Protein AF-A6EGJ3-F1 (afdb_monomer)

Solvent-accessible surface area (backbone atoms only — not comparable to full-atom values): 9079 Å² total; per-residue (Å²): 114,70,72,58,55,55,53,52,54,53,56,60,64,69,66,69,73,71,78,78,77,76,52,46,77,46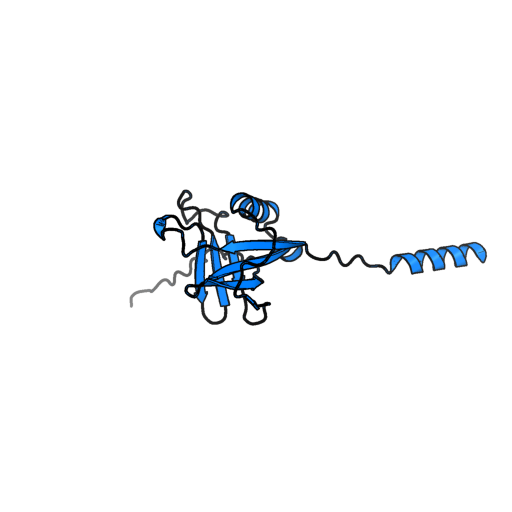,36,33,72,45,66,65,77,88,44,56,80,94,74,48,48,64,48,78,49,74,55,98,77,32,40,37,40,40,31,46,53,92,91,49,74,93,86,56,94,86,66,68,55,32,31,40,28,52,80,87,44,60,74,48,79,35,82,54,85,74,97,66,78,60,50,52,69,73,53,50,53,51,48,52,72,73,38,60,90,47,41,65,73,49,33,44,37,32,44,32,33,58,43,98,87,64,29,29,42,33,32,37,42,37,76,46,82,80,71,75,82,74,84,83,74,78,86,80,76,83,130

Nearest PDB structures (foldseek):
  1kvd-assembly1_B  TM=2.556E-01  e=1.662E+00  Millerozyma farinosa
  5itu-assembly3_C  TM=3.620E-01  e=6.207E+00  Homo sapiens

Mean predicted aligned error: 11.36 Å

pLDDT: mean 79.32, std 15.09, range [44.97, 97.25]

Radius of gyration: 22.49 Å; Cα contacts (8 Å, |Δi|>4): 192; chains: 1; bounding box: 76×60×45 Å

Secondary structure (DSSP, 8-state):
-HHHHHHHHHHHHHTT-----PPEEEEEEE--SSS-GGG-SEEEEEETTEEEEEE--TTS-TTSTT--EEEEE-TTS-EEEESS-----EEPHHHHHHHHHHHGGGHHHHEEEEEEEEPTTS-EEEEEEEE-PPPP-----------

Structure (mmCIF, N/CA/C/O backbone):
data_AF-A6EGJ3-F1
#
_entry.id   AF-A6EGJ3-F1
#
loop_
_atom_site.group_PDB
_atom_site.id
_atom_site.type_symbol
_atom_site.label_atom_id
_atom_site.label_alt_id
_atom_site.label_comp_id
_atom_site.label_asym_id
_atom_site.label_entity_id
_atom_site.label_seq_id
_atom_site.pdbx_PDB_ins_code
_atom_site.Cartn_x
_atom_site.Cartn_y
_atom_site.Cartn_z
_atom_site.occupancy
_atom_site.B_iso_or_equiv
_atom_site.auth_seq_id
_atom_site.auth_comp_id
_atom_site.auth_asym_id
_atom_site.auth_atom_id
_atom_site.pdbx_PDB_model_num
ATOM 1 N N . MET A 1 1 ? 57.733 15.692 -3.621 1.00 61.81 1 MET A N 1
ATOM 2 C CA . MET A 1 1 ? 56.980 14.448 -3.903 1.00 61.81 1 MET A CA 1
ATOM 3 C C . MET A 1 1 ? 56.154 13.987 -2.707 1.00 61.81 1 MET A C 1
ATOM 5 O O . MET A 1 1 ? 54.976 13.728 -2.893 1.00 61.81 1 MET A O 1
ATOM 9 N N . GLU A 1 2 ? 56.692 13.981 -1.484 1.00 63.16 2 GLU A N 1
ATOM 10 C CA . GLU A 1 2 ? 55.976 13.509 -0.277 1.00 63.16 2 GLU A CA 1
ATOM 11 C C . GLU A 1 2 ? 54.629 14.204 0.005 1.00 63.16 2 GLU A C 1
ATOM 13 O O . GLU A 1 2 ? 53.650 13.544 0.338 1.00 63.16 2 GLU A O 1
ATOM 18 N N . ARG A 1 3 ? 54.522 15.524 -0.213 1.00 68.56 3 ARG A N 1
ATOM 19 C CA . ARG A 1 3 ? 53.263 16.268 0.006 1.00 68.56 3 ARG A CA 1
ATOM 20 C C . ARG A 1 3 ? 52.126 15.868 -0.944 1.00 68.56 3 ARG A C 1
ATOM 22 O O . ARG A 1 3 ? 50.963 15.965 -0.570 1.00 68.56 3 ARG A O 1
ATOM 29 N N . ILE A 1 4 ? 52.456 15.398 -2.149 1.00 73.56 4 ILE A N 1
ATOM 30 C CA . ILE A 1 4 ? 51.462 14.955 -3.141 1.00 73.56 4 ILE A CA 1
ATOM 31 C C . ILE A 1 4 ? 50.883 13.599 -2.723 1.00 73.56 4 ILE A C 1
ATOM 33 O O . ILE A 1 4 ? 49.679 13.384 -2.822 1.00 73.56 4 ILE A O 1
ATOM 37 N N . ILE A 1 5 ? 51.725 12.717 -2.177 1.00 75.69 5 ILE A N 1
ATOM 38 C CA . ILE A 1 5 ? 51.318 11.387 -1.707 1.00 75.69 5 ILE A CA 1
ATOM 39 C C . ILE A 1 5 ? 50.325 11.513 -0.544 1.00 75.69 5 ILE A C 1
ATOM 41 O O . ILE A 1 5 ? 49.288 10.854 -0.550 1.00 75.69 5 ILE A O 1
ATOM 45 N N . ILE A 1 6 ? 50.580 12.422 0.403 1.00 75.94 6 ILE A N 1
ATOM 46 C CA . ILE A 1 6 ? 49.685 12.665 1.547 1.00 75.94 6 ILE A CA 1
ATOM 47 C C . ILE A 1 6 ? 48.303 13.151 1.081 1.00 75.94 6 ILE A C 1
ATOM 49 O O . ILE A 1 6 ? 47.282 12.689 1.588 1.00 75.94 6 ILE A O 1
ATOM 53 N N . MET A 1 7 ? 48.251 14.037 0.081 1.00 73.81 7 MET A N 1
ATOM 54 C CA . MET A 1 7 ? 46.986 14.565 -0.439 1.00 73.81 7 MET A CA 1
ATOM 55 C C . MET A 1 7 ? 46.165 13.495 -1.181 1.00 73.81 7 MET A C 1
ATOM 57 O O . MET A 1 7 ? 44.946 13.441 -1.033 1.00 73.81 7 MET A O 1
ATOM 61 N N . ILE A 1 8 ? 46.826 12.606 -1.931 1.00 78.00 8 ILE A N 1
ATOM 62 C CA . ILE A 1 8 ? 46.169 11.492 -2.635 1.00 78.00 8 ILE A CA 1
ATOM 63 C C . ILE A 1 8 ? 45.590 10.482 -1.637 1.00 78.00 8 ILE A C 1
ATOM 65 O O . ILE A 1 8 ? 44.444 10.057 -1.790 1.00 78.00 8 ILE A O 1
ATOM 69 N N . VAL A 1 9 ? 46.335 10.147 -0.579 1.00 75.62 9 VAL A N 1
ATOM 70 C CA . VAL A 1 9 ? 45.851 9.248 0.482 1.00 75.62 9 VAL A CA 1
ATOM 71 C C . VAL A 1 9 ? 44.652 9.860 1.217 1.00 75.62 9 VAL A C 1
ATOM 73 O O . VAL A 1 9 ? 43.683 9.158 1.497 1.00 75.62 9 VAL A O 1
ATOM 76 N N . PHE A 1 10 ? 44.652 11.174 1.458 1.00 73.75 10 PHE A N 1
ATOM 77 C CA . PHE A 1 10 ? 43.527 11.853 2.108 1.00 73.75 10 PHE A CA 1
ATOM 78 C C . PHE A 1 10 ? 42.252 11.869 1.239 1.00 73.75 10 PHE A C 1
ATOM 80 O O . PHE A 1 10 ? 41.158 11.631 1.751 1.00 73.75 10 PHE A O 1
ATOM 87 N N . CYS A 1 11 ? 42.374 12.053 -0.082 1.00 69.56 11 CYS A N 1
ATOM 88 C CA . CYS A 1 11 ? 41.239 11.950 -1.013 1.00 69.56 11 CYS A CA 1
ATOM 89 C C . CYS A 1 11 ? 40.656 10.527 -1.110 1.00 69.56 11 CYS A C 1
ATOM 91 O O . CYS A 1 11 ? 39.441 10.361 -1.242 1.00 69.56 11 CYS A O 1
ATOM 93 N N . LEU A 1 12 ? 41.497 9.494 -1.016 1.00 69.19 12 LEU A N 1
ATOM 94 C CA . LEU A 1 12 ? 41.050 8.095 -1.029 1.00 69.19 12 LEU A CA 1
ATOM 95 C C . LEU A 1 12 ? 40.326 7.694 0.268 1.00 69.19 12 LEU A C 1
ATOM 97 O O . LEU A 1 12 ? 39.431 6.855 0.242 1.00 69.19 12 LEU A O 1
ATOM 101 N N . LEU A 1 13 ? 40.643 8.328 1.400 1.00 67.50 13 LEU A N 1
ATOM 102 C CA . LEU A 1 13 ? 39.932 8.086 2.661 1.00 67.50 13 LEU A CA 1
ATOM 103 C C . LEU A 1 13 ? 38.534 8.731 2.683 1.00 67.50 13 LEU A C 1
ATOM 105 O O . LEU A 1 13 ? 37.613 8.185 3.292 1.00 67.50 13 LEU A O 1
ATOM 109 N N . LEU A 1 14 ? 38.341 9.848 1.973 1.00 61.38 14 LEU A N 1
ATOM 110 C CA . LEU A 1 14 ? 37.055 10.557 1.881 1.00 61.38 14 LEU A CA 1
ATOM 111 C C . LEU A 1 14 ? 36.021 9.867 0.972 1.00 61.38 14 LEU A C 1
ATOM 113 O O . LEU A 1 14 ? 34.832 10.160 1.077 1.00 61.38 14 LEU A O 1
ATOM 117 N N . 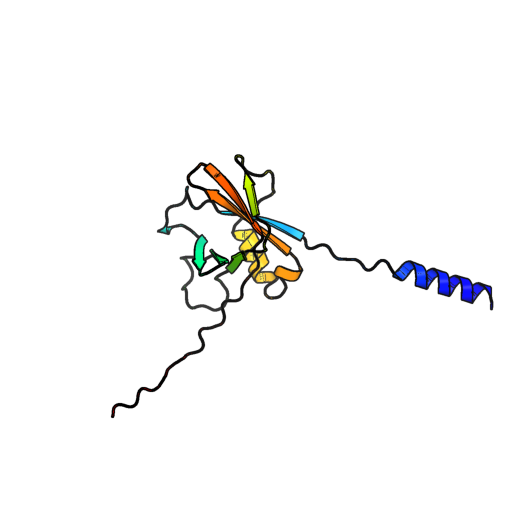SER A 1 15 ? 36.439 8.936 0.110 1.00 59.62 15 SER A N 1
ATOM 118 C CA . SER A 1 15 ? 35.563 8.248 -0.855 1.00 59.62 15 SER A CA 1
ATOM 119 C C . SER A 1 15 ? 34.876 6.989 -0.303 1.00 59.62 15 SER A C 1
ATOM 121 O O . SER A 1 15 ? 34.086 6.363 -1.001 1.00 59.62 15 SER A O 1
ATOM 123 N N . THR A 1 16 ? 35.105 6.633 0.965 1.00 57.41 16 THR A N 1
ATOM 124 C CA . THR A 1 16 ? 34.544 5.409 1.575 1.00 57.41 16 THR A CA 1
ATOM 125 C C . THR A 1 16 ? 33.145 5.571 2.173 1.00 57.41 16 THR A C 1
ATOM 127 O O . THR A 1 16 ? 32.555 4.592 2.630 1.00 57.41 16 THR A O 1
ATOM 130 N N . ARG A 1 17 ? 32.546 6.768 2.126 1.00 53.69 17 ARG A N 1
ATOM 131 C CA . ARG A 1 17 ? 31.121 6.935 2.447 1.00 53.69 17 ARG A CA 1
ATOM 132 C C . ARG A 1 17 ? 30.279 6.558 1.232 1.00 53.69 17 ARG A C 1
ATOM 134 O O . ARG A 1 17 ? 29.745 7.420 0.542 1.00 53.69 17 ARG A O 1
ATOM 141 N N . GLY A 1 18 ? 30.191 5.255 0.970 1.00 49.31 18 GLY A N 1
ATOM 142 C CA . GLY A 1 18 ? 29.183 4.703 0.076 1.00 49.31 18 GLY A CA 1
ATOM 143 C C . GLY A 1 18 ? 27.811 5.183 0.539 1.00 49.31 18 GLY A C 1
ATOM 144 O O . GLY A 1 18 ? 27.378 4.869 1.645 1.00 49.31 18 GLY A O 1
ATOM 145 N N . PHE A 1 19 ? 27.165 6.007 -0.281 1.00 51.03 19 PHE A N 1
ATOM 146 C CA . PHE A 1 19 ? 25.778 6.414 -0.103 1.00 51.03 19 PHE A CA 1
ATOM 147 C C . PHE A 1 19 ? 24.922 5.142 -0.172 1.00 51.03 19 PHE A C 1
ATOM 149 O O . PHE A 1 19 ? 24.596 4.666 -1.257 1.00 51.03 19 PHE A O 1
ATOM 156 N N . SER A 1 20 ? 24.579 4.557 0.976 1.00 50.47 20 SER A N 1
ATOM 157 C CA . SER A 1 20 ? 23.408 3.685 1.048 1.00 50.47 20 SER A CA 1
ATOM 158 C C . SER A 1 20 ? 22.219 4.593 0.773 1.00 50.47 20 SER A C 1
ATOM 160 O O . SER A 1 20 ? 21.844 5.405 1.616 1.00 50.47 20 SER A O 1
ATOM 162 N N . GLN A 1 21 ? 21.713 4.572 -0.456 1.00 64.25 21 GLN A N 1
ATOM 163 C CA . GLN A 1 21 ? 20.538 5.348 -0.818 1.00 64.25 21 GLN A CA 1
ATOM 164 C C . GLN A 1 21 ? 19.344 4.660 -0.150 1.00 64.25 21 GLN A C 1
ATOM 166 O O . GLN A 1 21 ? 18.831 3.662 -0.652 1.00 64.25 21 GLN A O 1
ATOM 171 N N . ASP A 1 22 ? 18.966 5.127 1.040 1.00 81.19 22 ASP A N 1
ATOM 172 C CA . ASP A 1 22 ? 17.846 4.544 1.769 1.00 81.19 22 ASP A CA 1
ATOM 173 C C . ASP A 1 22 ? 16.571 4.656 0.925 1.00 81.19 22 ASP A C 1
ATOM 175 O O . ASP A 1 22 ? 16.195 5.732 0.452 1.00 81.19 22 ASP A O 1
ATOM 179 N N . ARG A 1 23 ? 15.918 3.508 0.711 1.00 90.06 23 ARG A N 1
ATOM 180 C CA . ARG A 1 23 ? 14.659 3.411 -0.037 1.00 90.06 23 ARG A CA 1
ATOM 181 C C . ARG A 1 23 ? 13.614 4.337 0.574 1.00 90.06 23 ARG A C 1
ATOM 183 O O . ARG A 1 23 ? 13.426 4.336 1.791 1.00 90.06 23 ARG A O 1
ATOM 190 N N . LYS A 1 24 ? 12.883 5.069 -0.269 1.00 93.12 24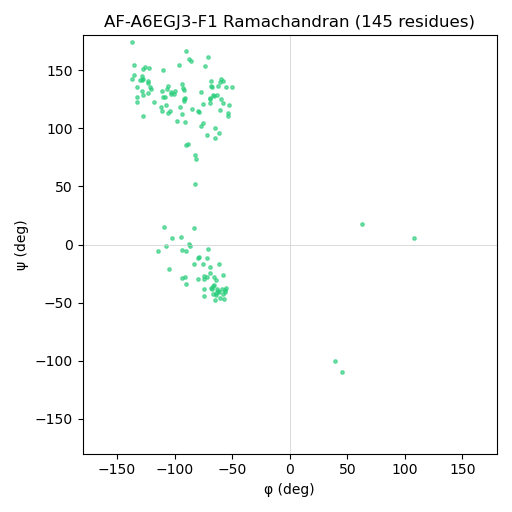 LYS A N 1
ATOM 191 C CA . LYS A 1 24 ? 11.824 5.971 0.194 1.00 93.12 24 LYS A CA 1
ATOM 192 C C . LYS A 1 24 ? 10.651 5.159 0.744 1.00 93.12 24 LYS A C 1
ATOM 194 O O . LYS A 1 24 ? 10.113 4.301 0.046 1.00 93.12 24 LYS A O 1
ATOM 199 N N . GLU A 1 25 ? 10.235 5.446 1.972 1.00 95.12 25 GLU A N 1
ATOM 200 C CA . GLU A 1 25 ? 9.037 4.838 2.555 1.00 95.12 25 GLU A CA 1
ATOM 201 C C . GLU A 1 25 ? 7.780 5.495 1.976 1.00 95.12 25 GLU A C 1
ATOM 203 O O . GLU A 1 25 ? 7.689 6.721 1.877 1.00 95.12 25 GLU A O 1
ATOM 208 N N . ILE A 1 26 ? 6.830 4.671 1.541 1.00 96.31 26 ILE A N 1
ATOM 209 C CA . ILE A 1 26 ? 5.535 5.113 1.019 1.00 96.31 26 ILE A CA 1
ATOM 210 C C . ILE A 1 26 ? 4.421 4.248 1.602 1.00 96.31 26 ILE A C 1
ATOM 212 O O . ILE A 1 26 ? 4.602 3.051 1.826 1.00 96.31 26 ILE A O 1
ATOM 216 N N . HIS A 1 27 ? 3.260 4.860 1.833 1.00 97.25 27 HIS A N 1
ATOM 217 C CA . HIS A 1 27 ? 2.132 4.230 2.512 1.00 97.25 27 HIS A CA 1
ATOM 218 C C . HIS A 1 27 ? 0.855 4.367 1.686 1.00 97.25 27 HIS A C 1
ATOM 220 O O . HIS A 1 27 ? 0.630 5.394 1.050 1.00 97.25 27 HIS A O 1
ATOM 226 N N . TYR A 1 28 ? -0.004 3.351 1.722 1.00 95.75 28 TYR A N 1
ATOM 227 C CA . TYR A 1 28 ? -1.334 3.382 1.116 1.00 95.75 28 TYR A CA 1
ATOM 228 C C . TYR A 1 28 ? -2.384 2.862 2.101 1.00 95.75 28 TYR A C 1
ATOM 230 O O . TYR A 1 28 ? -2.165 1.847 2.763 1.00 95.75 28 TYR A O 1
ATOM 238 N N . LEU A 1 29 ? -3.521 3.555 2.195 1.00 94.19 29 LEU A N 1
ATOM 239 C CA . LEU A 1 29 ? -4.637 3.158 3.050 1.00 94.19 29 LEU A CA 1
ATOM 240 C C . LEU A 1 29 ? -5.644 2.330 2.243 1.00 94.19 29 LEU A C 1
ATOM 242 O O . LEU A 1 29 ? -6.325 2.842 1.357 1.00 94.19 29 LEU A O 1
ATOM 246 N N . ALA A 1 30 ? -5.747 1.048 2.574 1.00 91.94 30 ALA A N 1
ATOM 247 C CA . ALA A 1 30 ? -6.695 0.105 2.006 1.00 91.94 30 ALA A CA 1
ATOM 248 C C . ALA A 1 30 ? -8.000 0.095 2.817 1.00 91.94 30 ALA A C 1
ATOM 250 O O . ALA A 1 30 ? -8.196 -0.742 3.703 1.00 91.94 30 ALA A O 1
ATOM 251 N N . ASP A 1 31 ? -8.911 1.016 2.501 1.00 82.19 31 ASP A N 1
ATOM 252 C CA . ASP A 1 31 ? -10.260 1.003 3.068 1.00 82.19 31 ASP A CA 1
ATOM 253 C C . ASP A 1 31 ? -11.206 0.151 2.214 1.00 82.19 31 ASP A C 1
ATOM 255 O O . ASP A 1 31 ? -11.892 0.619 1.304 1.00 82.19 31 ASP A O 1
ATOM 259 N N . THR A 1 32 ? -11.216 -1.148 2.505 1.00 79.81 32 THR A N 1
ATOM 260 C CA . THR A 1 32 ? -12.130 -2.092 1.854 1.00 79.81 32 THR A CA 1
ATOM 261 C C . THR A 1 32 ? -13.456 -2.241 2.595 1.00 79.81 32 THR A C 1
ATOM 263 O O . THR A 1 32 ? -14.343 -2.912 2.079 1.00 79.81 32 THR A O 1
ATOM 266 N N . LEU A 1 33 ? -13.636 -1.639 3.775 1.00 84.81 33 LEU A N 1
ATOM 267 C CA . LEU A 1 33 ? -14.865 -1.808 4.557 1.00 84.81 33 LEU A CA 1
ATOM 268 C C . LEU A 1 33 ? -15.925 -0.764 4.213 1.00 84.81 33 LEU A C 1
ATOM 270 O O . LEU A 1 33 ? -17.109 -1.091 4.222 1.00 84.81 33 LEU A O 1
ATOM 274 N N . SER A 1 34 ? -15.516 0.464 3.890 1.00 82.44 34 SER A N 1
ATOM 275 C CA . SER A 1 34 ? -16.444 1.547 3.540 1.00 82.44 34 SER A CA 1
ATOM 276 C C . SER A 1 34 ? -16.903 1.528 2.078 1.00 82.44 34 SER A C 1
ATOM 278 O O . SER A 1 34 ? -17.896 2.167 1.739 1.00 82.44 34 SER A O 1
ATOM 280 N N . THR A 1 35 ? -16.195 0.800 1.206 1.00 79.12 35 THR A N 1
ATOM 281 C CA . THR A 1 35 ? -16.449 0.784 -0.243 1.00 79.12 35 THR A CA 1
ATOM 282 C C . THR A 1 35 ? -17.177 -0.493 -0.671 1.00 79.12 35 THR A C 1
ATOM 284 O O . THR A 1 35 ? -16.746 -1.607 -0.347 1.00 79.12 35 THR A O 1
ATOM 287 N N . ASP A 1 36 ? -18.252 -0.354 -1.453 1.00 79.44 36 ASP A N 1
ATOM 288 C CA . ASP A 1 36 ? -18.979 -1.482 -2.052 1.00 79.44 36 ASP A CA 1
ATOM 289 C C . ASP A 1 36 ? -18.078 -2.348 -2.929 1.00 79.44 36 ASP A C 1
ATOM 291 O O . ASP A 1 36 ? -17.257 -1.838 -3.690 1.00 79.44 36 ASP A O 1
ATOM 295 N N . LYS A 1 37 ? -18.264 -3.673 -2.878 1.00 77.56 37 LYS A N 1
ATOM 296 C CA . LYS A 1 37 ? -17.387 -4.640 -3.562 1.00 77.56 37 LYS A CA 1
ATOM 297 C C . LYS A 1 37 ? -17.243 -4.376 -5.067 1.00 77.56 37 LYS A C 1
ATOM 299 O O . LYS A 1 37 ? -16.146 -4.531 -5.587 1.00 77.56 37 LYS A O 1
ATOM 304 N N . SER A 1 38 ? -18.309 -3.950 -5.747 1.00 74.00 38 SER A N 1
ATOM 305 C CA . SER A 1 38 ? -18.294 -3.625 -7.185 1.00 74.00 38 SER A CA 1
ATOM 306 C C . SER A 1 38 ? -17.501 -2.362 -7.533 1.00 74.00 38 SER A C 1
ATOM 308 O O . SER A 1 38 ? -17.121 -2.185 -8.685 1.00 74.00 38 SER A O 1
ATOM 310 N N . ASN A 1 39 ? -17.263 -1.491 -6.551 1.00 71.12 39 ASN A N 1
ATOM 311 C CA . ASN A 1 39 ? -16.585 -0.204 -6.713 1.00 71.12 39 ASN A CA 1
ATOM 312 C C . ASN A 1 39 ? -15.171 -0.209 -6.115 1.00 71.12 39 ASN A C 1
ATOM 314 O O . ASN A 1 39 ? -14.468 0.801 -6.178 1.00 71.12 39 ASN A O 1
ATOM 318 N N . ARG A 1 40 ? -14.745 -1.326 -5.512 1.00 79.81 40 ARG A N 1
ATOM 319 C CA . ARG A 1 40 ? -13.391 -1.464 -4.973 1.00 79.81 40 ARG A CA 1
ATOM 320 C C . ARG A 1 40 ? -12.393 -1.480 -6.118 1.00 79.81 40 ARG A C 1
ATOM 322 O O . ARG A 1 40 ? -12.577 -2.182 -7.099 1.00 79.81 40 ARG A O 1
ATOM 329 N N . ILE A 1 41 ? -11.316 -0.730 -5.939 1.00 84.06 41 ILE A N 1
ATOM 330 C CA . ILE A 1 41 ? -10.140 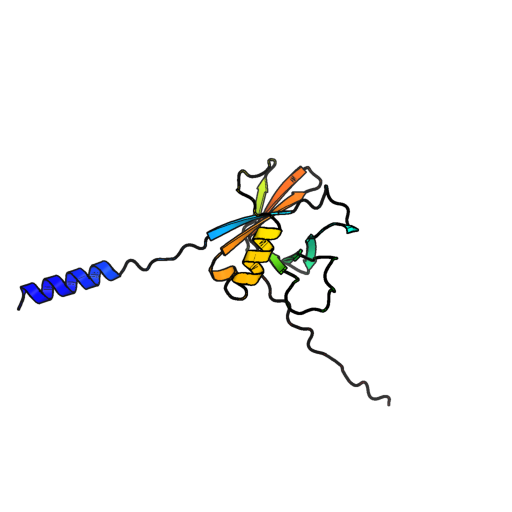-0.752 -6.817 1.00 84.06 41 ILE A CA 1
ATOM 331 C C . ILE A 1 41 ? -9.067 -1.721 -6.321 1.00 84.06 41 ILE A C 1
ATOM 333 O O . ILE A 1 41 ? -8.033 -1.856 -6.958 1.00 84.06 41 ILE A O 1
ATOM 337 N N . LEU A 1 42 ? -9.281 -2.333 -5.154 1.00 87.94 42 LEU A N 1
ATOM 338 C CA . LEU A 1 42 ? -8.331 -3.187 -4.459 1.00 87.94 42 LEU A CA 1
ATOM 339 C C . LEU A 1 42 ? -9.024 -4.475 -4.019 1.00 87.94 42 LEU A C 1
ATOM 341 O O . LEU A 1 42 ? -10.033 -4.448 -3.309 1.00 87.94 42 LEU A O 1
ATOM 345 N N . GLU A 1 43 ? -8.426 -5.593 -4.400 1.00 86.94 43 GLU A N 1
ATOM 346 C CA . GLU A 1 43 ? -8.712 -6.920 -3.885 1.00 86.94 43 GLU A CA 1
ATOM 347 C C . GLU A 1 43 ? -7.569 -7.373 -2.977 1.00 86.94 43 GLU A C 1
ATOM 349 O O . GLU A 1 43 ? -6.393 -7.236 -3.317 1.00 86.94 43 GLU A O 1
ATOM 354 N N . ILE A 1 44 ? -7.928 -7.904 -1.810 1.00 89.00 44 ILE A N 1
ATOM 355 C CA . ILE A 1 44 ? -6.984 -8.453 -0.839 1.00 89.00 44 ILE A CA 1
ATOM 356 C C . ILE A 1 44 ? -7.316 -9.926 -0.682 1.00 89.00 44 ILE A C 1
ATOM 358 O O . ILE A 1 44 ? -8.441 -10.276 -0.317 1.00 89.00 44 ILE A O 1
ATOM 362 N N . GLY A 1 45 ? -6.338 -10.782 -0.941 1.00 87.50 45 GLY A N 1
ATOM 363 C CA . GLY A 1 45 ? -6.496 -12.219 -0.812 1.00 87.50 45 GLY A CA 1
ATOM 364 C C . GLY A 1 45 ? -5.301 -12.870 -0.140 1.00 87.50 45 GLY A C 1
ATOM 365 O O . GLY A 1 45 ? -4.296 -12.236 0.183 1.00 87.50 45 GLY A O 1
ATOM 366 N N . LYS A 1 46 ? -5.436 -14.165 0.121 1.00 87.19 46 LYS A N 1
ATOM 367 C CA . LYS A 1 46 ? -4.382 -14.986 0.711 1.00 87.19 46 LYS A CA 1
ATOM 368 C C . LYS A 1 46 ? -4.190 -16.212 -0.152 1.00 87.19 46 LYS A C 1
ATOM 370 O O . LYS A 1 46 ? -5.162 -16.888 -0.479 1.00 87.19 46 LYS A O 1
ATOM 375 N N . GLU A 1 47 ? -2.943 -16.502 -0.473 1.00 80.56 47 GLU A N 1
ATOM 376 C CA . GLU A 1 47 ? -2.561 -17.699 -1.204 1.00 80.56 47 GLU A CA 1
ATOM 377 C C . GLU A 1 47 ? -1.372 -18.337 -0.490 1.00 80.56 47 GLU A C 1
ATOM 379 O O . GLU A 1 47 ? -0.353 -17.695 -0.236 1.00 80.56 47 GLU A O 1
ATOM 384 N N . ALA A 1 48 ? -1.537 -19.602 -0.096 1.00 83.94 48 ALA A N 1
ATOM 385 C CA . ALA A 1 48 ? -0.583 -20.328 0.734 1.00 83.94 48 ALA A CA 1
ATOM 386 C C . ALA A 1 48 ? -0.093 -19.493 1.940 1.00 83.94 48 ALA A C 1
ATOM 388 O O . ALA A 1 48 ? -0.847 -19.247 2.883 1.00 83.94 48 ALA A O 1
ATOM 389 N N . SER A 1 49 ? 1.173 -19.073 1.921 1.00 80.62 49 SER A N 1
ATOM 390 C CA . SER A 1 49 ? 1.836 -18.346 3.005 1.00 80.62 49 SER A CA 1
ATOM 391 C C . SER A 1 49 ? 1.979 -16.839 2.773 1.00 80.62 49 SER A C 1
ATOM 393 O O . SER A 1 49 ? 2.638 -16.190 3.585 1.00 80.62 49 SER A O 1
ATOM 395 N N . PHE A 1 50 ? 1.412 -16.273 1.703 1.00 83.88 50 PHE A N 1
ATOM 396 C CA . PHE A 1 50 ? 1.491 -14.838 1.419 1.00 83.88 50 PHE A CA 1
ATOM 397 C C . PHE A 1 50 ? 0.105 -14.190 1.314 1.00 83.88 50 PHE A C 1
ATOM 399 O O . PHE A 1 50 ? -0.901 -14.825 0.994 1.00 83.88 50 PHE A O 1
ATOM 406 N N . THR A 1 51 ? 0.053 -12.900 1.638 1.00 89.44 51 THR A N 1
ATOM 407 C CA . THR A 1 51 ? -1.123 -12.046 1.408 1.00 89.44 51 THR A CA 1
ATOM 408 C C . THR A 1 51 ? -0.864 -11.234 0.149 1.00 89.44 51 THR A C 1
ATOM 410 O O . THR A 1 51 ? 0.201 -10.627 0.043 1.00 89.44 51 THR A O 1
ATOM 413 N N . TYR A 1 52 ? -1.797 -11.228 -0.799 1.00 90.31 52 TYR A N 1
ATOM 414 C CA . TYR A 1 52 ? -1.678 -10.450 -2.028 1.00 90.31 52 TYR A CA 1
ATOM 415 C C . TYR A 1 52 ? -2.662 -9.282 -2.050 1.00 90.31 52 TYR A C 1
ATOM 417 O O . TYR A 1 52 ? -3.754 -9.348 -1.488 1.00 90.31 52 TYR A O 1
ATOM 425 N N . TYR A 1 53 ? -2.252 -8.224 -2.740 1.00 90.88 53 TYR A N 1
ATOM 426 C CA . TYR A 1 53 ? -2.991 -6.988 -2.948 1.00 90.88 53 TYR A CA 1
ATOM 427 C C . TYR A 1 53 ? -3.018 -6.720 -4.445 1.00 90.88 53 TYR A C 1
ATOM 429 O O . TYR A 1 53 ? -1.983 -6.424 -5.042 1.00 90.88 53 TYR A O 1
ATOM 437 N N . MET A 1 54 ? -4.185 -6.850 -5.059 1.00 88.00 54 MET A N 1
ATOM 438 C CA . MET A 1 54 ? -4.373 -6.625 -6.486 1.00 88.00 54 MET A CA 1
ATOM 439 C C . MET A 1 54 ? -5.195 -5.368 -6.695 1.00 88.00 54 MET A C 1
ATOM 441 O O . MET A 1 54 ? -6.367 -5.309 -6.330 1.00 88.00 54 MET A O 1
ATOM 445 N N . PHE A 1 55 ? -4.577 -4.364 -7.303 1.00 86.31 55 PHE A N 1
ATOM 446 C CA . PHE A 1 55 ? -5.266 -3.159 -7.717 1.00 86.31 55 PHE A CA 1
ATOM 447 C C . PHE A 1 55 ? -5.766 -3.311 -9.151 1.00 86.31 55 PHE A C 1
ATOM 449 O O . PHE A 1 55 ? -4.972 -3.605 -10.046 1.00 86.31 55 PHE A O 1
ATOM 456 N N . PHE A 1 56 ? -7.057 -3.080 -9.369 1.00 77.06 56 PHE A N 1
ATOM 457 C CA . PHE A 1 56 ? -7.706 -3.163 -10.675 1.00 77.06 56 PHE A CA 1
ATOM 458 C C . PHE A 1 56 ? -8.536 -1.902 -10.941 1.00 77.06 56 PHE A C 1
ATOM 460 O O . PHE A 1 56 ? -9.190 -1.374 -10.041 1.00 77.06 56 PHE A O 1
ATOM 467 N N . CYS A 1 57 ? -8.539 -1.412 -12.188 1.00 69.62 57 CYS A N 1
ATOM 468 C CA . CYS A 1 57 ? -9.576 -0.473 -12.620 1.00 69.62 57 CYS A CA 1
ATOM 469 C C . CYS A 1 57 ? -10.683 -1.254 -13.328 1.00 69.62 57 CYS A C 1
ATOM 471 O O . CYS A 1 57 ? -10.414 -1.788 -14.403 1.00 69.62 57 CYS A O 1
ATOM 473 N N . PRO A 1 58 ? -11.933 -1.254 -12.832 1.00 61.44 58 PRO A N 1
ATOM 474 C CA . PRO A 1 58 ? -13.057 -1.850 -13.562 1.00 61.44 58 PRO A CA 1
ATOM 475 C C . PRO A 1 58 ? -13.311 -1.157 -14.913 1.00 61.44 58 PRO A C 1
ATOM 477 O O . PRO A 1 58 ? -13.960 -1.711 -15.792 1.00 61.44 58 PRO A O 1
ATOM 480 N N . CYS A 1 59 ? -12.767 0.050 -15.089 1.00 64.31 59 CYS A N 1
ATOM 481 C CA . CYS A 1 59 ? -12.792 0.805 -16.332 1.00 64.31 59 CYS A CA 1
ATOM 482 C C . CYS A 1 59 ? -11.873 0.249 -17.438 1.00 64.31 59 CYS A C 1
ATOM 484 O O . CYS A 1 59 ? -11.966 0.701 -18.578 1.00 64.31 59 CYS A O 1
ATOM 486 N N . VAL A 1 60 ? -10.975 -0.691 -17.117 1.00 61.09 60 VAL A N 1
ATOM 487 C CA . VAL A 1 60 ? -9.988 -1.251 -18.050 1.00 61.09 60 VAL A CA 1
ATOM 488 C C . VAL A 1 60 ? -10.197 -2.766 -18.158 1.00 61.09 60 VAL A C 1
ATOM 490 O O . VAL A 1 60 ? -10.341 -3.434 -17.135 1.00 61.09 60 VAL A O 1
ATOM 493 N N . PRO A 1 61 ? -10.216 -3.344 -19.373 1.00 56.47 61 PRO A N 1
ATOM 494 C CA . PRO A 1 61 ? -10.379 -4.783 -19.547 1.00 56.47 61 PRO A CA 1
ATOM 495 C C . PRO A 1 61 ? -9.246 -5.577 -18.864 1.00 56.47 61 PRO A C 1
ATOM 497 O O . PRO A 1 61 ? -8.077 -5.198 -18.974 1.00 56.47 61 PRO A O 1
ATOM 500 N N . PRO A 1 62 ? -9.556 -6.719 -18.218 1.00 52.84 62 PRO A N 1
ATOM 501 C CA . PRO A 1 62 ? -8.620 -7.451 -17.353 1.00 52.84 62 PRO A CA 1
ATOM 502 C C . PRO A 1 62 ? -7.474 -8.164 -18.096 1.00 52.84 62 PRO A C 1
ATOM 504 O O . PRO A 1 62 ? -6.594 -8.729 -17.452 1.00 52.84 62 PRO A O 1
ATOM 507 N N . TYR A 1 63 ? -7.464 -8.138 -19.433 1.00 50.44 63 TYR A N 1
ATOM 508 C CA . TYR A 1 63 ? -6.516 -8.874 -20.284 1.00 50.44 63 TYR A CA 1
ATOM 509 C C . TYR A 1 63 ? -5.482 -7.983 -20.999 1.00 50.44 63 TYR A C 1
ATOM 511 O O . TYR A 1 63 ? -4.833 -8.426 -21.944 1.00 50.44 63 TYR A O 1
ATOM 519 N N . GLY A 1 64 ? -5.319 -6.727 -20.575 1.00 49.88 64 GLY A N 1
ATOM 520 C CA . GLY A 1 64 ? -4.306 -5.817 -21.115 1.00 49.88 64 GLY A CA 1
ATOM 521 C C . GLY A 1 64 ? -3.004 -5.848 -20.313 1.00 49.88 64 GLY A C 1
ATOM 522 O O . GLY A 1 64 ? -3.028 -5.781 -19.084 1.00 49.88 64 GLY A O 1
ATOM 523 N N . MET A 1 65 ? -1.860 -5.905 -21.002 1.00 45.34 65 MET A N 1
ATOM 524 C CA . MET A 1 65 ? -0.548 -5.692 -20.387 1.00 45.34 65 MET A CA 1
ATOM 525 C C . MET A 1 65 ? -0.546 -4.360 -19.609 1.00 45.34 65 MET A C 1
ATOM 527 O O . MET A 1 65 ? -0.733 -3.300 -20.200 1.00 45.34 65 MET A O 1
ATOM 531 N N . GLY A 1 66 ? -0.304 -4.397 -18.296 1.00 50.50 66 GLY A N 1
ATOM 532 C CA . GLY A 1 66 ? 0.299 -3.254 -17.597 1.00 50.50 66 GLY A CA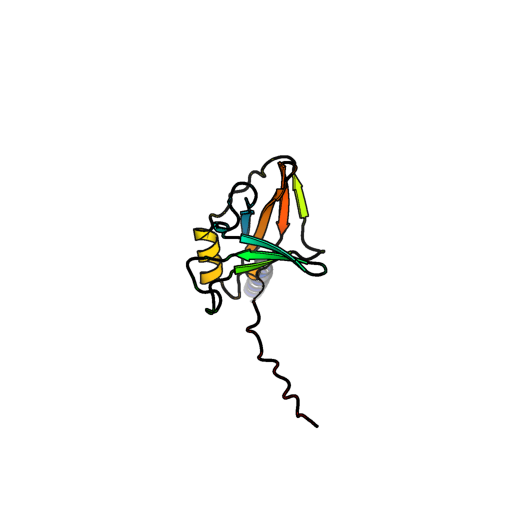 1
ATOM 533 C C . GLY A 1 66 ? -0.548 -2.398 -16.648 1.00 50.50 66 GLY A C 1
ATOM 534 O O . GLY A 1 66 ? 0.007 -1.430 -16.136 1.00 50.50 66 GLY A O 1
ATOM 535 N N . TYR A 1 67 ? -1.813 -2.718 -16.343 1.00 54.88 67 TYR A N 1
ATOM 536 C CA . TYR A 1 67 ? -2.617 -1.865 -15.433 1.00 54.88 67 TYR A CA 1
ATOM 537 C C . TYR A 1 67 ? -3.028 -2.494 -14.099 1.00 54.88 67 TYR A C 1
ATOM 539 O O . TYR A 1 67 ? -3.540 -1.784 -13.234 1.00 54.88 67 TYR A O 1
ATOM 547 N N . ASN A 1 68 ? -2.744 -3.781 -13.889 1.00 68.75 68 ASN A N 1
ATOM 548 C CA . ASN A 1 68 ? -2.955 -4.425 -12.596 1.00 68.75 68 ASN A CA 1
ATOM 549 C C . ASN A 1 68 ? -1.677 -4.301 -11.761 1.00 68.75 68 ASN A C 1
ATOM 551 O O . ASN A 1 68 ? -0.689 -4.992 -12.023 1.00 68.75 68 ASN A O 1
ATOM 555 N N . LEU A 1 69 ? -1.676 -3.415 -10.762 1.00 82.62 69 LEU A N 1
ATOM 556 C CA . LEU A 1 69 ? -0.592 -3.385 -9.781 1.00 82.62 69 LEU A CA 1
ATOM 557 C C . LEU A 1 69 ? -0.848 -4.489 -8.765 1.00 82.62 69 LEU A C 1
ATOM 559 O O . LEU A 1 69 ? -1.840 -4.460 -8.041 1.00 82.62 69 LEU A O 1
ATOM 563 N N . SER A 1 70 ? 0.041 -5.473 -8.739 1.00 87.00 70 SER A N 1
ATOM 564 C CA . SER A 1 70 ? -0.036 -6.590 -7.805 1.00 87.00 70 SER A CA 1
ATOM 565 C C . SER A 1 70 ? 1.097 -6.473 -6.803 1.00 87.00 70 SER A C 1
ATOM 567 O O . SER A 1 70 ? 2.250 -6.273 -7.186 1.00 87.00 70 SER A O 1
ATOM 569 N N . PHE A 1 71 ? 0.778 -6.612 -5.524 1.00 89.44 71 PHE A N 1
ATOM 570 C CA . PHE A 1 71 ? 1.751 -6.621 -4.445 1.00 89.44 71 PHE A CA 1
ATOM 571 C C . PHE A 1 71 ? 1.568 -7.855 -3.572 1.00 89.44 71 PHE A C 1
ATOM 573 O O . PHE A 1 71 ? 0.456 -8.362 -3.439 1.00 89.44 71 PHE A O 1
ATOM 580 N N . ALA A 1 72 ? 2.648 -8.321 -2.957 1.00 89.69 72 ALA A N 1
ATOM 581 C CA . ALA A 1 72 ? 2.613 -9.418 -1.999 1.00 89.69 72 ALA A CA 1
ATOM 582 C C . ALA A 1 72 ? 3.316 -9.024 -0.698 1.00 89.69 72 ALA A C 1
ATOM 584 O O . ALA A 1 72 ? 4.341 -8.342 -0.727 1.00 89.69 72 ALA A O 1
ATOM 585 N N . SER A 1 73 ? 2.749 -9.468 0.422 1.00 90.12 73 SER A N 1
ATOM 586 C CA . SER A 1 73 ? 3.386 -9.500 1.737 1.00 90.12 73 SER A CA 1
ATOM 587 C C . SER A 1 73 ? 3.704 -10.950 2.085 1.00 90.12 73 SER A C 1
ATOM 589 O O . SER A 1 73 ? 2.802 -11.798 2.149 1.00 90.12 73 SER A O 1
ATOM 591 N N . TYR A 1 74 ? 4.982 -11.229 2.292 1.00 84.88 74 TYR A N 1
ATOM 592 C CA . TYR A 1 74 ? 5.515 -12.523 2.689 1.00 84.88 74 TYR A CA 1
ATOM 593 C C . TYR A 1 74 ? 5.578 -12.638 4.217 1.00 84.88 74 TYR A C 1
ATOM 595 O O . TYR A 1 74 ? 5.417 -11.664 4.952 1.00 84.88 74 TYR A O 1
ATOM 603 N N . LYS A 1 75 ? 5.773 -13.855 4.729 1.00 74.69 75 LYS A N 1
ATOM 604 C CA . LY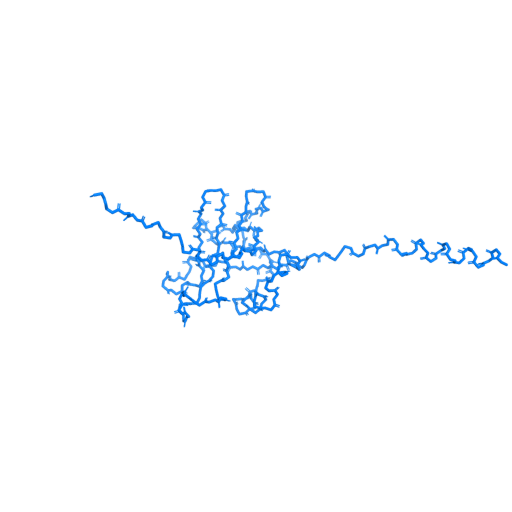S A 1 75 ? 5.700 -14.138 6.172 1.00 74.69 75 LYS A CA 1
ATOM 605 C C . LYS A 1 75 ? 6.789 -13.415 6.974 1.00 74.69 75 LYS A C 1
ATOM 607 O O . LYS A 1 75 ? 6.573 -13.096 8.138 1.00 74.69 75 LYS A O 1
ATOM 612 N N . GLU A 1 76 ? 7.942 -13.190 6.358 1.00 77.25 76 GLU A N 1
ATOM 613 C CA . GLU A 1 76 ? 9.081 -12.462 6.916 1.00 77.25 76 GLU A CA 1
ATOM 614 C C . GLU A 1 76 ? 8.935 -10.934 6.880 1.00 77.25 76 GLU A C 1
ATOM 616 O O . GLU A 1 76 ? 9.742 -10.236 7.495 1.00 77.25 76 GLU A O 1
ATOM 621 N N . ASP A 1 77 ? 7.937 -10.406 6.170 1.00 81.88 77 ASP A N 1
ATOM 622 C CA . ASP A 1 77 ? 7.772 -8.964 6.028 1.00 81.88 77 ASP A CA 1
ATOM 623 C C . ASP A 1 77 ? 7.242 -8.328 7.323 1.00 81.88 77 ASP A C 1
ATOM 625 O O . ASP A 1 77 ? 6.568 -8.950 8.153 1.00 81.88 77 ASP A O 1
ATOM 629 N N . LYS A 1 78 ? 7.557 -7.043 7.511 1.00 83.94 78 LYS A N 1
ATOM 630 C CA . LYS A 1 78 ? 7.183 -6.296 8.713 1.00 83.94 78 LYS A CA 1
ATOM 631 C C . LYS A 1 78 ? 5.664 -6.135 8.798 1.00 83.94 78 LYS A C 1
ATOM 633 O O . LYS A 1 78 ? 5.031 -5.624 7.873 1.00 83.94 78 LYS A O 1
ATOM 638 N N . ILE A 1 79 ? 5.100 -6.511 9.946 1.00 89.88 79 ILE A N 1
ATOM 639 C CA . ILE A 1 79 ? 3.672 -6.390 10.253 1.00 89.88 79 ILE A CA 1
ATOM 640 C C . ILE A 1 79 ? 3.501 -5.559 11.524 1.00 89.88 79 ILE A C 1
ATOM 642 O O . ILE A 1 79 ? 4.109 -5.854 12.552 1.00 89.88 79 ILE A O 1
ATOM 646 N N . THR A 1 80 ? 2.630 -4.555 11.465 1.00 92.81 80 THR A N 1
ATOM 647 C CA . THR A 1 80 ? 2.270 -3.717 12.612 1.00 92.81 80 THR A CA 1
ATOM 648 C C . THR A 1 80 ? 0.756 -3.681 12.756 1.00 92.81 80 THR A C 1
ATOM 650 O O . THR A 1 80 ? 0.056 -3.363 11.797 1.00 92.81 80 THR A O 1
ATOM 653 N N . LEU A 1 81 ? 0.246 -3.964 13.953 1.00 93.81 81 LEU A N 1
ATOM 654 C CA . LEU A 1 81 ? -1.163 -3.783 14.298 1.00 93.81 81 LEU A CA 1
ATOM 655 C C . LEU A 1 81 ? -1.307 -2.549 15.195 1.00 93.81 81 LEU A C 1
ATOM 657 O O . LEU A 1 81 ? -0.511 -2.363 16.113 1.00 93.81 81 LEU A O 1
ATOM 661 N N . SER A 1 82 ? -2.310 -1.718 14.931 1.00 94.00 82 SER A N 1
ATOM 662 C CA . SER A 1 82 ? -2.610 -0.512 15.707 1.00 94.00 82 SER A CA 1
ATOM 663 C C . SER A 1 82 ? -4.111 -0.381 15.942 1.00 94.00 82 SER A C 1
ATOM 665 O O . SER A 1 82 ? -4.904 -0.644 15.042 1.00 94.00 82 SER A O 1
ATOM 667 N N . ASP A 1 83 ? -4.507 0.088 17.124 1.00 95.25 83 ASP A N 1
ATOM 668 C CA . ASP A 1 83 ? -5.910 0.408 17.431 1.00 95.25 83 ASP A CA 1
ATOM 669 C C . ASP A 1 83 ? -6.340 1.776 16.867 1.00 95.25 83 ASP A C 1
ATOM 671 O O . ASP A 1 83 ? -7.522 2.108 16.839 1.00 95.25 83 ASP A O 1
ATOM 675 N N . THR A 1 84 ? -5.385 2.589 16.404 1.00 94.31 84 THR A N 1
ATOM 676 C CA . THR A 1 84 ? -5.638 3.913 15.814 1.00 94.31 84 THR A CA 1
ATOM 677 C C . THR A 1 84 ? -5.015 4.036 14.431 1.00 94.31 84 THR A C 1
ATOM 679 O O . THR A 1 84 ? -4.009 3.380 14.141 1.00 94.31 84 THR A O 1
ATOM 682 N N . LEU A 1 85 ? -5.602 4.886 13.579 1.00 92.75 85 LEU A N 1
ATOM 683 C CA . LEU A 1 85 ? -5.062 5.162 12.251 1.00 92.75 85 LEU A CA 1
ATOM 684 C C . LEU A 1 85 ? -3.628 5.703 12.396 1.00 92.75 85 LEU A C 1
ATOM 686 O O . LEU A 1 85 ? -3.434 6.728 13.061 1.00 92.75 85 LEU A O 1
ATOM 690 N N . PRO A 1 86 ? -2.622 5.046 11.795 1.00 92.25 86 PRO A N 1
ATOM 691 C CA . PRO A 1 86 ? -1.254 5.534 11.846 1.00 92.25 86 PRO A CA 1
ATOM 692 C C . PRO A 1 86 ? -1.122 6.931 11.227 1.00 92.25 86 PRO A C 1
ATOM 694 O O . PRO A 1 86 ? -1.744 7.236 10.211 1.00 92.25 86 PRO A O 1
ATOM 697 N N . LYS A 1 87 ? -0.273 7.778 11.818 1.00 94.00 87 LYS A N 1
ATOM 698 C CA . LYS A 1 87 ? -0.026 9.159 11.364 1.00 94.00 87 LYS A CA 1
ATOM 699 C C . LYS A 1 87 ? 0.980 9.214 10.205 1.00 94.00 87 LYS A C 1
ATOM 701 O O . LYS A 1 87 ? 1.982 9.919 10.293 1.00 94.00 87 LYS A O 1
ATOM 706 N N . PHE A 1 88 ? 0.740 8.433 9.155 1.00 92.38 88 PHE A N 1
ATOM 707 C CA . PHE A 1 88 ? 1.526 8.469 7.920 1.00 92.38 88 PHE A CA 1
ATOM 708 C C . PHE A 1 88 ? 0.841 9.350 6.875 1.00 92.38 88 PHE A C 1
ATOM 710 O O . PHE A 1 88 ? -0.380 9.505 6.882 1.00 92.38 88 PHE A O 1
ATOM 717 N N . GLU A 1 89 ? 1.624 9.899 5.952 1.00 95.12 89 GLU A N 1
ATOM 718 C CA . GLU A 1 89 ? 1.079 10.478 4.728 1.00 95.12 89 GLU A CA 1
ATOM 719 C C . GLU A 1 89 ? 0.752 9.338 3.757 1.00 95.12 89 GLU A C 1
ATOM 721 O O . GLU A 1 89 ? 1.640 8.605 3.313 1.00 95.12 89 GLU A O 1
ATOM 726 N N . PHE A 1 90 ? -0.537 9.150 3.475 1.00 96.06 90 PHE A N 1
ATOM 727 C CA . PHE A 1 90 ? -1.008 8.095 2.585 1.00 96.06 90 PHE A CA 1
ATOM 728 C C . PHE A 1 90 ? -1.108 8.599 1.150 1.00 96.06 90 PHE A C 1
ATOM 730 O O . PHE A 1 90 ? -1.700 9.644 0.886 1.00 96.06 90 PHE A O 1
ATOM 737 N N . LEU A 1 91 ? -0.588 7.805 0.219 1.00 95.25 91 LEU A N 1
ATOM 738 C CA . LEU A 1 91 ? -0.763 8.025 -1.206 1.00 95.25 91 LEU A CA 1
ATOM 739 C C . LEU A 1 91 ? -2.221 7.797 -1.609 1.00 95.25 91 LEU A C 1
ATOM 741 O O . LEU A 1 91 ? -2.862 6.828 -1.197 1.00 95.25 91 LEU A O 1
ATOM 745 N N . SER A 1 92 ? -2.711 8.637 -2.512 1.00 91.88 92 SER A N 1
ATOM 746 C CA . SER A 1 92 ? -3.917 8.359 -3.283 1.00 91.88 92 SER A CA 1
ATOM 747 C C . SER A 1 92 ? -3.668 7.258 -4.320 1.00 91.88 92 SER A C 1
ATOM 749 O O . SER A 1 92 ? -2.537 7.002 -4.744 1.00 91.88 92 SER A O 1
ATOM 751 N N . TRP A 1 93 ? -4.746 6.639 -4.815 1.00 86.69 93 TRP A N 1
ATOM 752 C CA . TRP A 1 93 ? -4.647 5.671 -5.915 1.00 86.69 93 TRP A CA 1
ATOM 753 C C . TRP A 1 93 ? -3.960 6.266 -7.151 1.00 86.69 93 TRP A C 1
ATOM 755 O O . TRP A 1 93 ? -3.101 5.626 -7.746 1.00 86.69 93 TRP A O 1
ATOM 765 N N . LYS A 1 94 ? -4.280 7.520 -7.491 1.00 87.38 94 LYS A N 1
ATOM 766 C CA . LYS A 1 94 ? -3.684 8.245 -8.621 1.00 87.38 94 LYS A CA 1
ATOM 767 C C . LYS A 1 94 ? -2.161 8.364 -8.500 1.00 87.38 94 LYS A C 1
ATOM 769 O O . LYS A 1 94 ? -1.450 8.301 -9.503 1.00 87.38 94 LYS A O 1
ATOM 774 N N . GLU A 1 95 ? -1.654 8.576 -7.290 1.00 92.25 95 GLU A N 1
ATOM 775 C CA . GLU A 1 95 ? -0.215 8.674 -7.041 1.00 92.25 95 GLU A CA 1
ATOM 776 C C . GLU A 1 95 ? 0.449 7.303 -7.097 1.00 92.25 95 GLU A C 1
ATOM 778 O O . GLU A 1 95 ? 1.472 7.153 -7.765 1.00 92.25 95 GLU A O 1
ATOM 783 N N . LEU A 1 96 ? -0.163 6.293 -6.472 1.00 90.75 96 LEU A N 1
ATOM 784 C CA . LEU A 1 96 ? 0.339 4.922 -6.503 1.00 90.75 96 LEU A CA 1
ATOM 785 C C . LEU A 1 96 ? 0.395 4.374 -7.935 1.00 90.75 96 LEU A C 1
ATOM 787 O O . LEU A 1 96 ? 1.420 3.828 -8.343 1.00 90.75 96 LEU A O 1
ATOM 791 N N . SER A 1 97 ? -0.662 4.575 -8.724 1.00 86.06 97 SER A N 1
ATOM 792 C CA . SER A 1 97 ? -0.719 4.136 -10.118 1.00 86.06 97 SER A CA 1
ATOM 793 C C . SER A 1 97 ? 0.356 4.818 -10.963 1.00 86.06 97 SER A C 1
ATOM 795 O O . SER A 1 97 ? 1.018 4.169 -11.771 1.00 86.06 97 SER A O 1
ATOM 797 N N . LYS A 1 98 ? 0.594 6.118 -10.739 1.00 88.25 98 LYS A N 1
ATOM 798 C CA . LYS A 1 98 ? 1.667 6.867 -11.405 1.00 88.25 98 LYS A CA 1
ATOM 799 C C . LYS A 1 98 ? 3.050 6.338 -11.017 1.00 88.25 98 LYS A C 1
ATOM 801 O O . LYS A 1 98 ? 3.909 6.209 -11.888 1.00 88.25 98 LYS A O 1
ATOM 806 N N . LEU A 1 99 ? 3.288 6.022 -9.744 1.00 90.31 99 LEU A N 1
ATOM 807 C CA . LEU A 1 99 ? 4.555 5.434 -9.296 1.00 90.31 99 LEU A CA 1
ATOM 808 C C . LEU A 1 99 ? 4.771 4.045 -9.904 1.00 90.31 99 LEU A C 1
ATOM 810 O O . LEU A 1 99 ? 5.825 3.800 -10.486 1.00 90.31 99 LEU A O 1
ATOM 814 N N . GLY A 1 100 ? 3.765 3.170 -9.853 1.00 86.75 100 GLY A N 1
ATOM 815 C CA . GLY A 1 100 ? 3.833 1.840 -10.463 1.00 86.75 100 GLY A CA 1
ATOM 816 C C . GLY A 1 100 ? 4.123 1.894 -11.967 1.00 86.75 100 GLY A C 1
ATOM 817 O O . GLY A 1 100 ? 4.988 1.167 -12.452 1.00 86.75 100 GLY A O 1
ATOM 818 N N . ALA A 1 101 ? 3.479 2.818 -12.688 1.00 82.75 101 ALA A N 1
ATOM 819 C CA . ALA A 1 101 ? 3.678 3.005 -14.125 1.00 82.75 101 ALA A CA 1
ATOM 820 C C . ALA A 1 101 ? 5.003 3.690 -14.496 1.00 82.75 101 ALA A C 1
ATOM 822 O O . ALA A 1 101 ? 5.500 3.495 -15.591 1.00 82.75 101 ALA A O 1
ATOM 823 N N . THR A 1 102 ? 5.585 4.523 -13.631 1.00 85.44 102 THR A N 1
ATOM 824 C CA . THR A 1 102 ? 6.846 5.222 -13.961 1.00 85.44 102 THR A CA 1
ATOM 825 C C . THR A 1 102 ? 8.083 4.443 -13.545 1.00 85.44 102 THR A C 1
ATOM 827 O O . THR A 1 102 ? 9.142 4.615 -14.139 1.00 85.44 102 THR A O 1
ATOM 830 N N . GLN A 1 103 ? 7.968 3.612 -12.510 1.00 85.75 103 GLN A N 1
ATOM 831 C CA . GLN A 1 103 ? 9.114 2.947 -11.890 1.00 85.75 103 GLN A CA 1
ATOM 832 C C . GLN A 1 103 ? 9.194 1.472 -12.273 1.00 85.75 103 GLN A C 1
ATOM 834 O O . GLN A 1 103 ? 10.284 0.914 -12.219 1.00 85.75 103 GLN A O 1
ATOM 839 N N . HIS A 1 104 ? 8.077 0.867 -12.706 1.00 77.81 104 HIS A N 1
ATOM 840 C CA . HIS A 1 104 ? 7.981 -0.489 -13.250 1.00 77.81 104 HIS A CA 1
ATOM 841 C C . HIS A 1 104 ? 8.874 -1.507 -12.520 1.00 77.81 104 HIS A C 1
ATOM 843 O O . HIS A 1 104 ? 8.519 -2.019 -11.460 1.00 77.81 104 HIS A O 1
ATOM 849 N N . ALA A 1 105 ? 10.031 -1.807 -13.114 1.00 77.56 105 ALA A N 1
ATOM 850 C CA . ALA A 1 105 ? 10.988 -2.797 -12.662 1.00 77.56 105 ALA A CA 1
ATOM 851 C C . ALA A 1 105 ? 11.666 -2.446 -11.338 1.00 77.56 105 ALA A C 1
ATOM 853 O O . ALA A 1 105 ? 11.890 -3.345 -10.532 1.00 77.56 105 ALA A O 1
ATOM 854 N N . ASP A 1 106 ? 11.931 -1.161 -11.120 1.00 86.25 106 ASP A N 1
ATOM 855 C CA . ASP A 1 106 ? 12.775 -0.659 -10.036 1.00 86.25 106 ASP A CA 1
ATOM 856 C C . ASP A 1 106 ? 11.953 -0.262 -8.806 1.00 86.25 106 ASP A C 1
ATOM 858 O O . ASP A 1 106 ? 12.469 0.356 -7.874 1.00 86.25 106 ASP A O 1
ATOM 862 N N . PHE A 1 107 ? 10.642 -0.530 -8.803 1.00 90.50 107 PHE A N 1
ATOM 863 C CA . PHE A 1 107 ? 9.757 -0.062 -7.738 1.00 90.50 107 PHE A CA 1
ATOM 864 C C . PHE A 1 107 ? 10.234 -0.553 -6.361 1.00 90.50 107 PHE A C 1
ATOM 866 O O . PHE A 1 107 ? 10.363 0.241 -5.434 1.00 90.50 107 PHE A O 1
ATOM 873 N N . ASN A 1 108 ? 10.572 -1.839 -6.240 1.00 90.81 108 ASN A N 1
ATOM 874 C CA . ASN A 1 108 ? 11.048 -2.415 -4.976 1.00 90.81 108 ASN A CA 1
ATOM 875 C C . ASN A 1 108 ? 12.447 -1.914 -4.571 1.00 90.81 108 ASN A C 1
ATOM 877 O O . ASN A 1 108 ? 12.764 -1.904 -3.378 1.00 90.81 108 ASN A O 1
ATOM 881 N N . ASP A 1 109 ? 13.256 -1.481 -5.542 1.00 90.25 109 ASP A N 1
ATOM 882 C CA . ASP A 1 109 ? 14.607 -0.957 -5.316 1.00 90.25 109 ASP A CA 1
ATOM 883 C C . ASP A 1 109 ? 14.573 0.498 -4.846 1.00 90.25 109 ASP A C 1
ATOM 885 O O . ASP A 1 109 ? 15.435 0.928 -4.087 1.00 90.25 109 ASP A O 1
ATOM 889 N N . LYS A 1 110 ? 13.556 1.258 -5.265 1.00 91.62 110 LYS A N 1
ATOM 890 C CA . LYS A 1 110 ? 13.397 2.681 -4.936 1.00 91.62 110 LYS A CA 1
ATOM 891 C C . LYS A 1 110 ? 12.520 2.918 -3.708 1.00 91.62 110 LYS A C 1
ATOM 893 O O . LYS A 1 110 ? 12.720 3.914 -3.007 1.00 91.62 110 LYS A O 1
ATOM 898 N N . PHE A 1 111 ? 11.573 2.019 -3.430 1.00 93.75 111 PHE A N 1
ATOM 899 C CA . PHE A 1 111 ? 10.566 2.212 -2.390 1.00 93.75 111 PHE A CA 1
ATOM 900 C C . PHE A 1 111 ? 10.490 1.052 -1.396 1.00 93.75 111 PHE A C 1
ATOM 902 O O . PHE A 1 111 ? 10.578 -0.121 -1.758 1.00 93.75 111 PHE A O 1
ATOM 909 N N . LYS A 1 112 ? 10.257 1.398 -0.128 1.00 94.56 112 LYS A N 1
ATOM 910 C CA . LYS A 1 112 ? 9.686 0.495 0.879 1.00 94.56 112 LYS A CA 1
ATOM 911 C C . LYS A 1 112 ? 8.199 0.799 0.961 1.00 94.56 112 LYS A C 1
ATOM 913 O O . LYS A 1 112 ? 7.816 1.862 1.448 1.00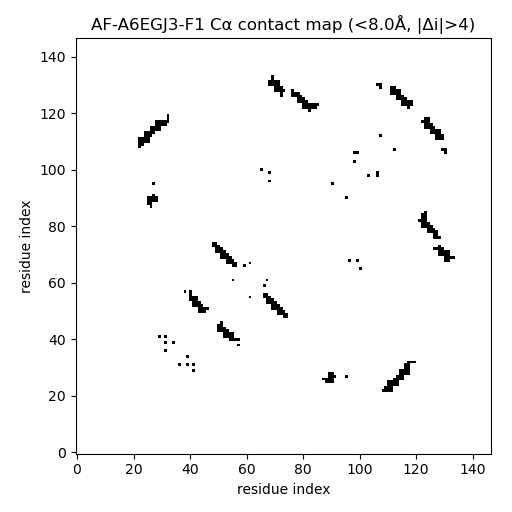 94.56 112 LYS A O 1
ATOM 918 N N . PHE A 1 113 ? 7.378 -0.091 0.421 1.00 95.31 113 PHE A N 1
ATOM 919 C CA . PHE A 1 113 ? 5.947 0.147 0.312 1.00 95.31 113 PHE A CA 1
ATOM 920 C C . PHE A 1 113 ? 5.184 -0.561 1.425 1.00 95.31 113 PHE A C 1
ATOM 922 O O . PHE A 1 113 ? 5.392 -1.746 1.673 1.00 95.31 113 PHE A O 1
ATOM 929 N N . PHE A 1 114 ? 4.288 0.177 2.076 1.00 96.56 114 PHE A N 1
ATOM 930 C CA . PHE A 1 114 ? 3.414 -0.331 3.118 1.00 96.56 114 PHE A CA 1
ATOM 931 C C . PHE A 1 114 ? 1.943 -0.138 2.751 1.00 96.56 114 PHE A C 1
ATOM 933 O O . PHE A 1 114 ? 1.531 0.948 2.337 1.00 96.56 114 PHE A O 1
ATOM 940 N N . ILE A 1 115 ? 1.135 -1.172 2.972 1.00 96.19 115 ILE A N 1
ATOM 941 C CA . ILE A 1 115 ? -0.325 -1.094 2.877 1.00 96.19 115 ILE A CA 1
ATOM 942 C C . ILE A 1 115 ? -0.907 -1.216 4.282 1.00 96.19 115 ILE A C 1
ATOM 944 O O . ILE A 1 115 ? -0.587 -2.157 5.008 1.00 96.19 115 ILE A O 1
ATOM 948 N N . THR A 1 116 ? -1.755 -0.261 4.658 1.00 95.75 116 THR A N 1
ATOM 949 C CA . THR A 1 116 ? -2.514 -0.269 5.909 1.00 95.75 116 THR A CA 1
ATOM 950 C C . THR A 1 116 ? -3.960 -0.645 5.617 1.00 95.75 116 THR A C 1
ATOM 952 O O . THR A 1 116 ? -4.669 0.097 4.950 1.00 95.75 116 THR A O 1
ATOM 955 N N . GLU A 1 117 ? -4.406 -1.788 6.121 1.00 93.62 117 GLU A N 1
ATOM 956 C CA . GLU A 1 117 ? -5.774 -2.289 6.010 1.00 93.62 117 GLU A CA 1
ATOM 957 C C . GLU A 1 117 ? -6.603 -1.875 7.228 1.00 93.62 117 GLU A C 1
ATOM 959 O O . GLU A 1 117 ? -6.134 -1.997 8.363 1.00 93.62 117 GLU A O 1
ATOM 964 N N . LEU A 1 118 ? -7.849 -1.453 7.002 1.00 92.25 118 LEU A N 1
ATOM 965 C CA . LEU A 1 118 ? -8.847 -1.344 8.066 1.00 92.25 118 LEU A CA 1
ATOM 966 C C . LEU A 1 118 ? -9.528 -2.705 8.270 1.00 92.25 118 LEU A C 1
ATOM 968 O O . LEU A 1 118 ? -10.196 -3.219 7.373 1.00 92.25 118 LEU A O 1
ATOM 972 N N . LEU A 1 119 ? -9.359 -3.286 9.455 1.00 91.44 119 LEU A N 1
ATOM 973 C CA . LEU A 1 119 ? -9.936 -4.571 9.837 1.00 91.44 119 LEU A CA 1
ATOM 974 C C . LEU A 1 119 ? -11.367 -4.419 10.393 1.00 91.44 119 LEU A C 1
ATOM 976 O O . LEU A 1 119 ? -11.727 -3.345 10.885 1.00 91.44 119 LEU A O 1
ATOM 980 N N . PRO A 1 120 ? -12.197 -5.485 10.366 1.00 90.50 120 PRO A N 1
ATOM 981 C CA . PRO A 1 120 ? -13.581 -5.434 10.856 1.00 90.50 120 PRO A CA 1
ATOM 982 C C . PRO A 1 120 ? -13.733 -5.011 12.324 1.00 90.50 120 PRO A C 1
ATOM 984 O O . PRO A 1 120 ? -14.757 -4.448 12.702 1.00 90.50 120 PRO A O 1
ATOM 987 N N . ASP A 1 121 ? -12.715 -5.247 13.150 1.00 92.19 121 ASP A N 1
ATOM 988 C CA . ASP A 1 121 ? -12.653 -4.831 14.555 1.00 92.19 121 ASP A CA 1
ATOM 989 C C . ASP A 1 121 ? -12.179 -3.375 14.739 1.00 92.19 121 ASP A C 1
ATOM 991 O O . ASP A 1 121 ? -11.854 -2.964 15.851 1.00 92.19 121 ASP A O 1
ATOM 995 N N . LYS A 1 122 ? -12.162 -2.586 13.654 1.00 88.56 122 LYS A N 1
ATOM 996 C CA . LYS A 1 122 ? -11.685 -1.194 13.585 1.00 88.56 122 LYS A CA 1
ATOM 997 C C . LYS A 1 122 ? -10.199 -1.019 13.903 1.00 88.56 122 LYS A C 1
ATOM 999 O O . LYS A 1 122 ? -9.764 0.103 14.165 1.00 88.56 122 LYS A O 1
ATOM 1004 N N . LYS A 1 123 ? -9.414 -2.095 13.848 1.00 93.12 123 LYS A N 1
ATOM 1005 C CA . LYS A 1 123 ? -7.955 -2.020 13.942 1.00 93.12 123 LYS A CA 1
ATOM 1006 C C . LYS A 1 123 ? -7.326 -1.789 12.580 1.00 93.12 123 LYS A C 1
ATOM 1008 O O . LYS A 1 123 ? -7.911 -2.079 11.540 1.00 93.12 123 LYS A O 1
ATOM 1013 N N . TYR A 1 124 ? -6.100 -1.294 12.604 1.00 94.44 124 TYR A N 1
ATOM 1014 C CA . TYR A 1 124 ? -5.306 -0.999 11.426 1.00 94.44 124 TYR A CA 1
ATOM 1015 C C . TYR A 1 124 ? -4.135 -1.966 11.350 1.00 94.44 124 TYR A C 1
ATOM 1017 O O . TYR A 1 124 ? -3.277 -1.993 12.236 1.00 94.44 124 TYR A O 1
ATOM 1025 N N . LEU A 1 125 ? -4.091 -2.753 10.282 1.00 94.50 125 LEU A N 1
ATOM 1026 C CA . LEU A 1 125 ? -3.024 -3.706 10.013 1.00 94.50 125 LEU A CA 1
ATOM 1027 C C . LEU A 1 125 ? -2.135 -3.165 8.904 1.00 94.50 125 LEU A C 1
ATOM 1029 O O . LEU A 1 125 ? -2.567 -3.046 7.767 1.00 94.50 125 LEU A O 1
ATOM 1033 N N . THR A 1 126 ? -0.889 -2.847 9.225 1.00 96.06 126 THR A N 1
ATOM 1034 C CA . THR A 1 126 ? 0.091 -2.368 8.250 1.00 96.06 126 THR A CA 1
ATOM 1035 C C . THR A 1 126 ? 1.062 -3.477 7.894 1.00 96.06 126 THR A C 1
ATOM 1037 O O . THR A 1 126 ? 1.651 -4.083 8.791 1.00 96.06 126 THR A O 1
ATOM 1040 N N . ARG A 1 127 ? 1.253 -3.718 6.598 1.00 95.38 127 ARG A N 1
ATOM 1041 C CA . ARG A 1 127 ? 2.222 -4.681 6.072 1.00 95.38 127 ARG A CA 1
ATOM 1042 C C . ARG A 1 127 ? 3.188 -4.013 5.120 1.00 95.38 127 ARG A C 1
ATOM 1044 O O . ARG A 1 127 ? 2.757 -3.219 4.289 1.00 95.38 127 ARG A O 1
ATOM 1051 N N . GLU A 1 128 ? 4.463 -4.374 5.207 1.00 95.12 128 GLU A N 1
ATOM 1052 C CA . GLU A 1 128 ? 5.377 -4.171 4.083 1.00 95.12 128 GLU A CA 1
ATOM 1053 C C . GLU A 1 128 ? 4.973 -5.104 2.937 1.00 95.12 128 GLU A C 1
ATOM 1055 O O . GLU A 1 128 ? 4.623 -6.270 3.153 1.00 95.12 128 GLU A O 1
ATOM 1060 N N . VAL A 1 129 ? 4.980 -4.563 1.724 1.00 93.38 129 VAL A N 1
ATOM 1061 C CA . VAL A 1 129 ? 4.602 -5.268 0.505 1.00 93.38 129 VAL A CA 1
ATOM 1062 C C . VAL A 1 129 ? 5.606 -4.983 -0.607 1.00 93.38 129 VAL A C 1
ATOM 1064 O O . VAL A 1 129 ? 6.254 -3.936 -0.647 1.00 93.38 129 VAL A O 1
ATOM 1067 N N . ARG A 1 130 ? 5.708 -5.912 -1.554 1.00 91.19 130 ARG A N 1
ATOM 1068 C CA . ARG A 1 130 ? 6.585 -5.800 -2.725 1.00 91.19 130 ARG A CA 1
ATOM 1069 C C . ARG A 1 130 ? 5.771 -5.931 -3.991 1.00 91.19 130 ARG A C 1
ATOM 1071 O O . ARG A 1 130 ? 4.869 -6.766 -4.037 1.00 91.19 130 ARG A O 1
ATOM 1078 N N . ILE A 1 131 ? 6.090 -5.140 -5.017 1.00 88.38 131 ILE A N 1
ATOM 1079 C CA . ILE A 1 131 ? 5.453 -5.313 -6.322 1.00 88.38 131 ILE A CA 1
ATOM 1080 C C . ILE A 1 131 ? 5.833 -6.694 -6.854 1.00 88.38 131 ILE A C 1
ATOM 1082 O O . ILE A 1 131 ? 7.013 -7.060 -6.876 1.00 88.38 131 ILE A O 1
ATOM 1086 N N . VAL A 1 132 ? 4.829 -7.465 -7.252 1.00 84.12 132 VAL A N 1
ATOM 1087 C CA . VAL A 1 132 ? 4.997 -8.753 -7.915 1.00 84.12 132 VAL A CA 1
ATOM 1088 C C . VAL A 1 132 ? 4.589 -8.581 -9.365 1.00 84.12 132 VAL A C 1
ATOM 1090 O O . VAL A 1 132 ? 3.516 -8.066 -9.682 1.00 84.12 132 VAL A O 1
ATOM 1093 N N . ARG A 1 133 ? 5.474 -8.979 -10.276 1.00 69.56 133 ARG A N 1
ATOM 1094 C CA . ARG A 1 133 ? 5.127 -8.999 -11.692 1.00 69.56 133 ARG A CA 1
ATOM 1095 C C . ARG A 1 133 ? 4.221 -10.195 -11.917 1.00 69.56 133 ARG A C 1
ATOM 1097 O O . ARG A 1 133 ? 4.633 -11.326 -11.664 1.00 69.56 133 ARG A O 1
ATOM 1104 N N . TYR A 1 134 ? 3.011 -9.946 -12.405 1.00 61.91 134 TYR A N 1
ATOM 1105 C CA . TYR A 1 134 ? 2.201 -11.019 -12.955 1.00 61.91 134 TYR A CA 1
ATOM 1106 C C . TYR A 1 134 ? 2.984 -11.609 -14.132 1.00 61.91 134 TYR A C 1
ATOM 1108 O O . TYR A 1 134 ? 3.300 -10.896 -15.088 1.00 61.91 134 TYR A O 1
ATOM 1116 N N . ARG A 1 135 ? 3.386 -12.880 -14.034 1.00 49.53 135 ARG A N 1
ATOM 1117 C CA . ARG A 1 135 ? 3.953 -13.584 -15.186 1.00 49.53 135 ARG A CA 1
ATOM 1118 C C . ARG A 1 135 ? 2.814 -13.727 -16.187 1.00 49.53 135 ARG A C 1
ATOM 1120 O O . ARG A 1 135 ? 1.737 -14.174 -15.800 1.00 49.53 135 ARG A O 1
ATOM 1127 N N . GLU A 1 136 ? 3.027 -13.323 -17.437 1.00 49.59 136 GLU A N 1
ATOM 1128 C CA . GLU A 1 136 ? 2.040 -13.596 -18.483 1.00 49.59 136 GLU A CA 1
ATOM 1129 C C . GLU A 1 136 ? 1.685 -15.088 -18.437 1.00 49.59 136 GLU A C 1
ATOM 1131 O O . GLU A 1 136 ? 2.602 -15.907 -18.278 1.00 49.59 136 GLU A O 1
ATOM 1136 N N . PRO A 1 137 ? 0.393 -15.458 -18.523 1.00 47.16 137 PRO A N 1
ATOM 1137 C CA . PRO A 1 137 ? 0.008 -16.855 -18.584 1.00 47.16 137 PRO A CA 1
ATOM 1138 C C . PRO A 1 137 ? 0.773 -17.510 -19.732 1.00 47.16 137 PRO A C 1
ATOM 1140 O O . PRO A 1 137 ? 0.542 -17.206 -20.905 1.00 47.16 137 PRO A O 1
ATOM 1143 N N . ILE A 1 138 ? 1.710 -18.395 -19.402 1.00 47.78 138 ILE A N 1
ATOM 1144 C CA . ILE A 1 138 ? 2.288 -19.278 -20.405 1.00 47.78 138 ILE A CA 1
ATOM 1145 C C . ILE A 1 138 ? 1.149 -20.220 -20.763 1.00 47.78 138 ILE A C 1
ATOM 1147 O O . ILE A 1 138 ? 0.512 -20.794 -19.880 1.00 47.78 138 ILE A O 1
ATOM 1151 N N . ARG A 1 139 ? 0.811 -20.305 -22.048 1.00 48.03 139 ARG A N 1
ATOM 1152 C CA . ARG A 1 139 ? -0.209 -21.244 -22.506 1.00 48.03 139 ARG A CA 1
ATOM 1153 C C . ARG A 1 139 ? 0.291 -22.673 -22.268 1.00 48.03 139 ARG A C 1
ATOM 1155 O O . ARG A 1 139 ? 0.921 -23.247 -23.148 1.00 48.03 139 ARG A O 1
ATOM 1162 N N . ASP A 1 140 ? -0.027 -23.247 -21.117 1.00 44.97 140 ASP A N 1
ATOM 1163 C CA . ASP A 1 140 ? 0.159 -24.671 -20.849 1.00 44.97 140 ASP A CA 1
ATOM 1164 C C . ASP A 1 140 ? -1.033 -25.436 -21.441 1.00 44.97 140 ASP A C 1
ATOM 1166 O O . ASP A 1 140 ? -1.973 -25.807 -20.742 1.00 44.97 140 ASP A O 1
ATOM 1170 N N . PHE A 1 141 ? -1.047 -25.637 -22.761 1.00 60.03 141 PHE A N 1
ATOM 1171 C CA . PHE A 1 141 ? -1.923 -26.651 -23.351 1.00 60.03 141 PHE A CA 1
ATOM 1172 C C . PHE A 1 141 ? -1.159 -27.969 -23.458 1.00 60.03 141 PHE A C 1
ATOM 1174 O O . PHE A 1 141 ? -0.113 -28.050 -24.096 1.00 60.03 141 PHE A O 1
ATOM 1181 N N . THR A 1 142 ? -1.713 -29.022 -22.860 1.00 53.62 142 THR A N 1
ATOM 1182 C CA . THR A 1 142 ? -1.340 -30.397 -23.194 1.00 53.62 142 THR A CA 1
ATOM 1183 C C . THR A 1 142 ? -2.300 -30.875 -24.278 1.00 53.62 142 THR A C 1
ATOM 1185 O O . THR A 1 142 ? -3.520 -30.786 -24.121 1.00 53.62 142 THR A O 1
ATOM 1188 N N . ILE A 1 143 ? -1.774 -31.343 -25.409 1.00 63.91 143 ILE A N 1
ATOM 1189 C CA . ILE A 1 143 ? -2.595 -32.007 -26.423 1.00 63.91 143 ILE A CA 1
ATOM 1190 C C . ILE A 1 143 ? -2.900 -33.401 -25.879 1.00 63.91 143 ILE A C 1
ATOM 1192 O O . ILE A 1 143 ? -2.037 -34.278 -25.869 1.00 63.91 143 ILE A O 1
ATOM 1196 N N . ILE A 1 144 ? -4.124 -33.608 -25.398 1.00 63.53 144 ILE A N 1
ATOM 1197 C CA . ILE A 1 144 ? -4.597 -34.941 -25.032 1.00 63.53 144 ILE A CA 1
ATOM 1198 C C . ILE A 1 144 ? -4.943 -35.652 -26.342 1.00 63.53 144 ILE A C 1
ATOM 1200 O O . ILE A 1 144 ? -5.974 -35.367 -26.946 1.00 63.53 144 ILE A O 1
ATOM 1204 N N . SER A 1 145 ? -4.069 -36.546 -26.813 1.00 55.38 145 SER A N 1
ATOM 1205 C CA . SER A 1 145 ? -4.427 -37.438 -27.920 1.00 55.38 145 SER A CA 1
ATOM 1206 C C . SER A 1 145 ? -5.476 -38.430 -27.414 1.00 55.38 145 SER A C 1
ATOM 1208 O O . SER A 1 145 ? -5.184 -39.154 -26.456 1.00 55.38 145 SER A O 1
ATOM 1210 N N . PRO A 1 146 ? -6.675 -38.504 -28.017 1.00 67.38 146 PRO A N 1
ATOM 1211 C CA . PRO A 1 146 ? -7.575 -39.614 -27.745 1.00 67.38 146 PRO A CA 1
ATOM 1212 C C . PRO A 1 146 ? -6.892 -40.919 -28.189 1.00 67.38 146 PRO A C 1
ATOM 1214 O O . PRO A 1 146 ? -6.222 -40.945 -29.226 1.00 67.38 146 PRO A O 1
ATOM 1217 N N . ARG A 1 147 ? -6.998 -41.959 -27.356 1.00 55.34 147 ARG A N 1
ATOM 1218 C CA . ARG A 1 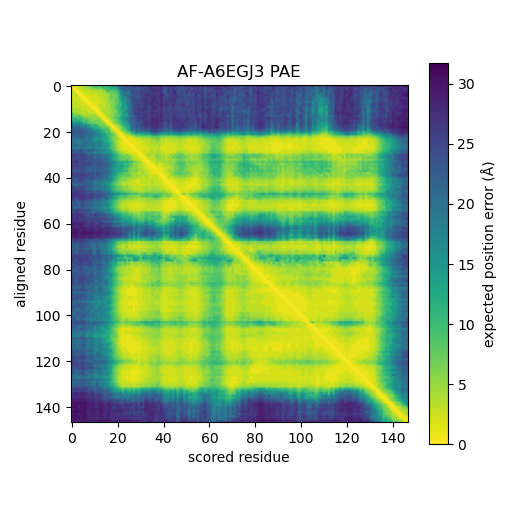147 ? -6.675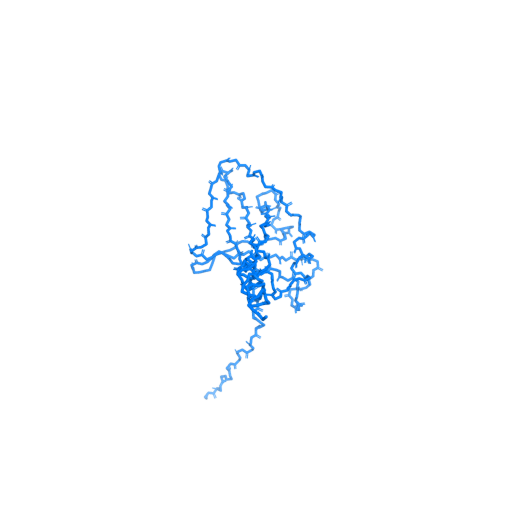 -43.340 -27.740 1.00 55.34 147 ARG A CA 1
ATOM 1219 C C . ARG A 1 147 ? -7.825 -43.934 -28.533 1.00 55.34 147 ARG A C 1
ATOM 1221 O O . ARG A 1 147 ? -8.981 -43.618 -28.173 1.00 55.34 147 ARG A O 1
#

Foldseek 3Di:
DVVVVVVVVVVVVVPPPDPPPDAAEAEAEDEPPVDDPVGDQWDWDDDDQKIKIWGHDPVDDPPDPDQIFMKIFGPPWDKDKALDDDPDDHDDPVRVSVLCRPCVPCSQVRYFYKYWYQDPVRMIMITGIDTDDDDPPDPPDDPDDDD

Sequence (147 aa):
MERIIIMIVFCLLLSTRGFSQDRKEIHYLADTLSTDKSNRILEIGKEASFTYYMFFCPCVPPYGMGYNLSFASYKEDKITLSDTLPKFEFLSWKELSKLGATQHADFNDKFKFFITELLPDKKYLTREVRIVRYREPIRDFTIISPR